Protein 5CY0 (pdb70)

Nearest PDB structures (foldseek):
  5cy0-assembly1_A  TM=1.016E+00  e=2.981E-14  Tityus serrulatus
  1nrb-assembly1_A  TM=9.067E-01  e=1.375E-07  Centruroides sculpturatus
  1nra-assembly1_A  TM=9.270E-01  e=4.253E-07  Centruroides sculpturatus
  1npi-assembly1_A  TM=8.395E-01  e=4.161E-05  Tityus serrulatus
  2i61-assembly1_A  TM=7.837E-01  e=3.486E-04  Leiurus hebraeus

Sequence (63 aa):
KKDGYPVEYDNCAYICWNYDNAYCDKLCKDKKADSGYCYWWVHILCYCYGLPDSEPTKTNGKCK

Radius of gyration: 10.45 Å; Cα contacts (8 Å, |Δi|>4): 152; chains: 1; bounding box: 17×26×26 Å

Solvent-accessible surface area: 4182 Å² total; per-residue (Å²): 161,65,76,8,42,1,13,100,108,34,36,18,21,46,127,8,168,106,138,58,82,72,86,0,37,130,34,0,107,87,41,155,10,81,41,10,71,5,63,173,76,100,66,28,0,46,0,98,7,0,39,105,106,48,73,27,64,96,166,40,188,78,113

InterPro domains:
  IPR002061 Scorpion long chain toxin/defensin [PF00537] (21-72)
  IPR003614 Knottins-like [SM00505] (20-70)
  IPR018218 Scorpion long chain toxin [PR00285] (30-37)
  IPR018218 Scorpion long chain toxin [PR00285] (40-47)
  IPR018218 Scorpion long chain toxin [PR00285] (51-61)
  IPR018218 Scorpion long chain toxin [PR00285] (63-76)
  IPR036574 Knottin, scorpion toxin-like superfamily [G3DSA:3.30.30.10] (20-83)
  IPR036574 Knottin, scorpion toxin-like superfamily [SSF57095] (20-82)
  IPR044062 LCN-type cysteine-stabilized alpha/beta (CS-alpha/beta) domain [PS51863] (21-82)

GO terms:
  GO:0005576 extracellular region (C, EXP)

Structure (mmCIF, N/CA/C/O backbone):
data_5CY0
#
_entry.id   5CY0
#
_cell.length_a   19.322
_cell.length_b   30.406
_cell.length_c   52.468
_cell.angle_alpha   101.17
_cell.angle_beta   91.26
_cell.angle_gamma   98.61
#
_symmetry.space_group_name_H-M   'P -1'
#
loop_
_entity.id
_entity.type
_entity.pdbx_description
1 polymer 'Ts3 Toxin'
2 non-polymer GLYCEROL
3 water water
#
loop_
_atom_site.group_PDB
_atom_site.id
_atom_site.type_symbol
_at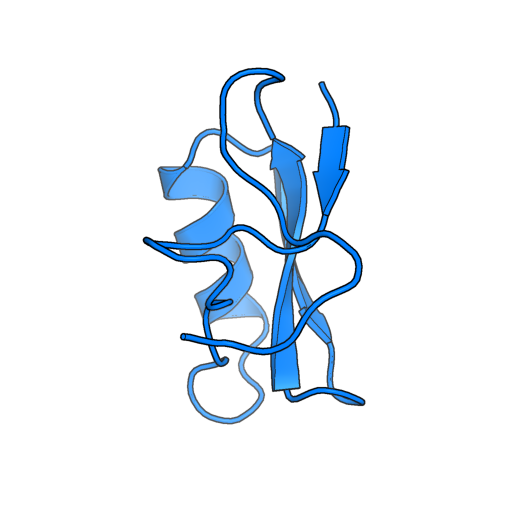om_site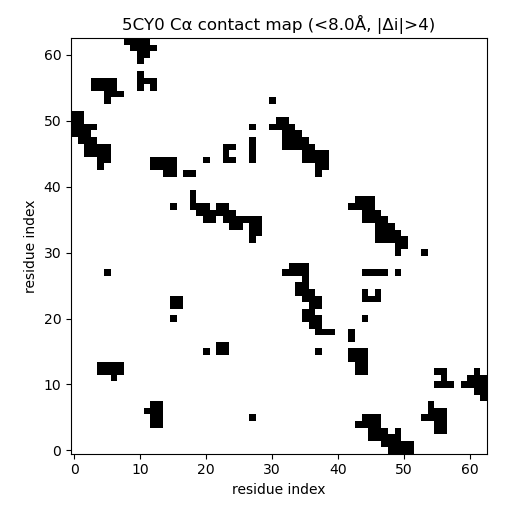.label_atom_id
_atom_site.label_alt_id
_atom_site.label_comp_id
_atom_site.label_asym_id
_atom_site.label_entity_id
_atom_site.label_seq_id
_atom_site.pdbx_PDB_ins_code
_atom_site.Cartn_x
_atom_site.Cartn_y
_atom_site.Cartn_z
_atom_site.occupancy
_atom_site.B_iso_or_equiv
_atom_site.auth_seq_id
_atom_site.auth_comp_id
_atom_site.auth_asym_id
_atom_site.auth_atom_id
_atom_site.pdbx_PDB_model_num
ATOM 1 N N . LYS A 1 1 ? 7.194 15.450 25.229 1.00 26.53 1 LYS A N 1
ATOM 2 C CA . LYS A 1 1 ? 7.130 14.956 23.854 1.00 24.28 1 LYS A CA 1
ATOM 3 C C . LYS A 1 1 ? 7.940 13.678 23.691 1.00 23.20 1 LYS A C 1
ATOM 4 O O . LYS A 1 1 ? 8.865 13.411 24.468 1.00 24.67 1 LYS A O 1
ATOM 10 N N . LYS A 1 2 ? 7.593 12.886 22.676 1.00 21.09 2 LYS A N 1
ATOM 11 C CA . LYS A 1 2 ? 8.347 11.679 22.387 1.00 21.06 2 LYS A CA 1
ATOM 12 C C . LYS A 1 2 ? 8.278 11.306 20.917 1.00 21.54 2 LYS A C 1
ATOM 13 O O . LYS A 1 2 ? 7.363 11.713 20.192 1.00 18.79 2 LYS A O 1
ATOM 19 N N . ASP A 1 3 ? 9.270 10.536 20.490 1.00 19.38 3 ASP A N 1
ATOM 20 C CA . ASP A 1 3 ? 9.281 9.969 19.146 1.00 18.42 3 ASP A CA 1
ATOM 21 C C . ASP A 1 3 ? 9.005 8.474 19.223 1.00 21.13 3 ASP A C 1
ATOM 22 O O . ASP A 1 3 ? 9.455 7.809 20.156 1.00 18.54 3 ASP A O 1
ATOM 27 N N . GLY A 1 4 ? 8.289 7.928 18.240 1.00 16.99 4 GLY A N 1
ATOM 28 C CA . GLY A 1 4 ? 8.070 6.497 18.233 1.00 15.84 4 GLY A CA 1
ATOM 29 C C . GLY A 1 4 ? 7.000 6.050 17.258 1.00 14.40 4 GLY A C 1
ATOM 30 O O . GLY A 1 4 ? 6.426 6.856 16.525 1.00 15.78 4 GLY A O 1
ATOM 31 N N . TYR A 1 5 ? 6.741 4.751 17.253 1.00 14.55 5 TYR A N 1
ATOM 32 C CA . TYR A 1 5 ? 5.658 4.197 16.447 1.00 13.59 5 TYR A CA 1
ATOM 33 C C . TYR A 1 5 ? 4.347 4.319 17.228 1.00 12.96 5 TYR A C 1
ATOM 34 O O . TYR A 1 5 ? 4.214 3.690 18.264 1.00 13.92 5 TYR A O 1
ATOM 43 N N . PRO A 1 6 ? 3.390 5.132 16.745 1.00 11.96 6 PRO A N 1
ATOM 44 C CA . PRO A 1 6 ? 2.076 5.166 17.404 1.00 13.85 6 PRO A CA 1
ATOM 45 C C . PRO A 1 6 ? 1.381 3.823 17.273 1.00 15.69 6 PRO A C 1
ATOM 46 O O . PRO A 1 6 ? 1.624 3.112 16.297 1.00 17.54 6 PRO A O 1
ATOM 50 N N . VAL A 1 7 ? 0.529 3.476 18.232 1.00 13.33 7 VAL A N 1
ATOM 51 C CA . VAL A 1 7 ? -0.123 2.177 18.196 1.00 14.55 7 VAL A CA 1
ATOM 52 C C . VAL A 1 7 ? -1.598 2.316 18.536 1.00 18.83 7 VAL A C 1
ATOM 53 O O . VAL A 1 7 ? -2.014 3.316 19.115 1.00 15.43 7 VAL A O 1
ATOM 57 N N . GLU A 1 8 ? -2.384 1.321 18.136 1.00 18.06 8 GLU A N 1
ATOM 58 C CA . GLU A 1 8 ? -3.739 1.158 18.667 1.00 23.87 8 GLU A CA 1
ATOM 59 C C . GLU A 1 8 ? -3.752 -0.073 19.574 1.00 35.29 8 GLU A C 1
ATOM 60 O O . GLU A 1 8 ? -2.784 -0.832 19.597 1.00 35.63 8 GLU A O 1
ATOM 66 N N . TYR A 1 9 ? -4.829 -0.274 20.327 1.00 35.25 9 TYR A N 1
ATOM 67 C CA . TYR A 1 9 ? -4.898 -1.417 21.237 1.00 44.99 9 TYR A CA 1
ATOM 68 C C . TYR A 1 9 ? -4.864 -2.741 20.466 1.00 51.55 9 TYR A C 1
ATOM 69 O O . TYR A 1 9 ? -5.562 -2.891 19.463 1.00 59.77 9 TYR A O 1
ATOM 71 N N . ASP A 1 10 ? -4.023 -3.681 20.898 1.00 44.34 10 ASP A N 1
ATOM 72 C CA . ASP A 1 10 ? -3.055 -3.450 21.964 1.00 42.94 10 ASP A CA 1
ATOM 73 C C . ASP A 1 10 ? -1.644 -3.645 21.403 1.00 43.24 10 ASP A C 1
ATOM 74 O O . ASP A 1 10 ? -1.296 -4.737 20.950 1.00 54.86 10 ASP A O 1
ATOM 75 N N . ASN A 1 11 ? -0.849 -2.579 21.430 1.00 36.08 11 ASN A N 1
ATOM 76 C CA . ASN A 1 11 ? 0.531 -2.581 20.926 1.00 38.41 11 ASN A CA 1
ATOM 77 C C . ASN A 1 11 ? 0.637 -2.922 19.430 1.00 31.63 11 ASN A C 1
ATOM 78 O O . ASN A 1 11 ? 1.664 -3.435 18.981 1.00 29.47 11 ASN A O 1
ATOM 83 N N . CYS A 1 12 ? -0.412 -2.615 18.665 1.00 23.51 12 CYS A N 1
ATOM 84 C CA . CYS A 1 12 ? -0.389 -2.791 17.208 1.00 24.90 12 CYS A CA 1
ATOM 85 C C . CYS A 1 12 ? -0.106 -1.480 16.471 1.00 21.01 12 CYS A C 1
ATOM 86 O O . CYS A 1 12 ? -0.904 -0.546 16.516 1.00 18.71 12 CYS A O 1
ATOM 89 N N . ALA A 1 13 ? 1.028 -1.422 15.779 1.00 17.43 13 ALA A N 1
ATOM 90 C CA . ALA A 1 13 ? 1.446 -0.210 15.079 1.00 15.24 13 ALA A CA 1
ATOM 91 C C . ALA A 1 13 ? 0.680 0.022 13.778 1.00 18.08 13 ALA A C 1
ATOM 92 O O . ALA A 1 13 ? -0.056 -0.845 13.300 1.00 18.23 13 ALA A O 1
ATOM 94 N N . TYR A 1 14 ? 0.825 1.222 13.235 1.00 15.45 14 TYR A N 1
ATOM 95 C CA . TYR A 1 14 ? 0.149 1.591 12.005 1.00 14.83 14 TYR A CA 1
ATOM 96 C C . TYR A 1 14 ? 1.016 1.236 10.813 1.00 19.61 14 TYR A C 1
ATOM 97 O O . TYR A 1 14 ? 2.090 1.817 10.635 1.00 20.02 14 TYR A O 1
ATOM 106 N N . ILE A 1 15 ? 0.566 0.287 10.000 1.00 17.81 15 ILE A N 1
ATOM 107 C CA . ILE A 1 15 ? 1.311 0.004 8.777 1.00 16.03 15 ILE A CA 1
ATOM 108 C C . IL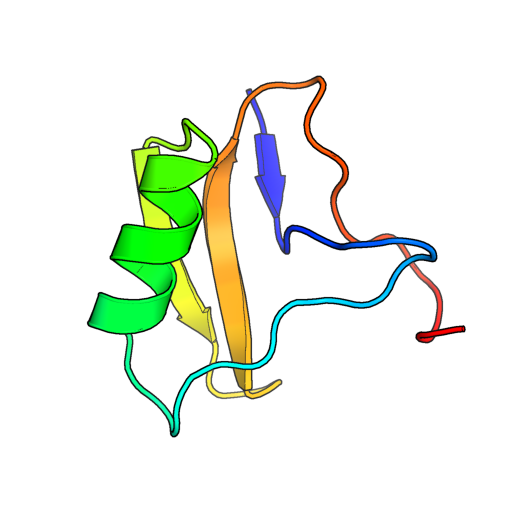E A 1 15 ? 1.206 1.194 7.828 1.00 16.78 15 ILE A C 1
ATOM 109 O O . ILE A 1 15 ? 0.214 1.916 7.827 1.00 20.29 15 ILE A O 1
ATOM 114 N N . CYS A 1 16 ? 2.251 1.414 7.036 1.00 17.76 16 CYS A N 1
ATOM 115 C CA . CYS A 1 16 ? 2.199 2.426 5.998 1.00 17.54 16 CYS A CA 1
ATOM 116 C C . CYS A 1 16 ? 1.148 2.069 4.949 1.00 18.71 16 CYS A C 1
ATOM 117 O O . CYS A 1 16 ? 0.813 0.901 4.772 1.00 20.39 16 CYS A O 1
ATOM 120 N N . TRP A 1 17 ? 0.638 3.083 4.266 1.00 19.51 17 TRP A N 1
ATOM 121 C CA . TRP A 1 17 ? 0.047 2.867 2.949 1.00 21.73 17 TRP A CA 1
ATOM 122 C C . TRP A 1 17 ? 1.223 2.668 1.994 1.00 24.00 17 TRP A C 1
ATOM 123 O O . TRP A 1 17 ? 2.041 3.585 1.829 1.00 24.90 17 TRP A O 1
ATOM 134 N N . ASN A 1 18 ? 1.330 1.474 1.405 1.00 25.38 18 ASN A N 1
ATOM 135 C CA . ASN A 1 18 ? 2.489 1.111 0.583 1.00 27.94 18 ASN A CA 1
ATOM 136 C C . ASN A 1 18 ? 3.787 1.455 1.329 1.00 32.88 18 ASN A C 1
ATOM 137 O O . ASN A 1 18 ? 3.984 0.964 2.436 1.00 25.23 18 ASN A O 1
ATOM 142 N N . TYR A 1 19 ? 4.652 2.277 0.724 1.00 29.38 19 TYR A N 1
ATOM 143 C CA . TYR A 1 19 ? 5.818 2.852 1.422 1.00 29.08 19 TYR A CA 1
ATOM 144 C C . TYR A 1 19 ? 5.719 4.376 1.540 1.00 29.06 19 TYR A C 1
ATOM 145 O O . TYR A 1 19 ? 6.738 5.068 1.578 1.00 30.60 19 TYR A O 1
ATOM 154 N N . ASP A 1 20 ? 4.499 4.893 1.598 1.00 27.85 20 ASP A N 1
ATOM 155 C CA . ASP A 1 20 ? 4.243 6.323 1.479 1.00 30.96 20 ASP A CA 1
ATOM 156 C C . ASP A 1 20 ? 4.612 7.135 2.734 1.00 26.96 20 ASP A C 1
ATOM 157 O O . ASP A 1 20 ? 3.969 6.998 3.777 1.00 23.96 20 ASP A O 1
ATOM 162 N N . ASN A 1 21 ? 5.625 7.994 2.619 1.00 29.94 21 ASN A N 1
ATOM 163 C CA . ASN A 1 21 ? 6.024 8.871 3.728 1.00 31.28 21 ASN A CA 1
ATOM 164 C C . ASN A 1 21 ? 4.966 9.925 4.042 1.00 31.80 21 ASN A C 1
ATOM 165 O O . ASN A 1 21 ? 4.727 10.252 5.209 1.00 31.33 21 ASN A O 1
ATOM 170 N N . ALA A 1 22 ? 4.334 10.455 2.999 1.00 32.83 22 ALA A N 1
ATOM 171 C CA . ALA A 1 22 ? 3.316 11.488 3.158 1.00 34.11 22 ALA A CA 1
ATOM 172 C C . ALA A 1 22 ? 2.152 10.978 4.001 1.00 32.52 22 ALA A C 1
ATOM 173 O O . ALA A 1 22 ? 1.657 11.682 4.893 1.00 35.81 22 ALA A O 1
ATOM 175 N N . TYR A 1 23 ? 1.727 9.749 3.721 1.00 29.24 23 TYR A N 1
ATOM 176 C CA . TYR A 1 23 ? 0.677 9.101 4.500 1.00 29.67 23 TYR A CA 1
ATOM 177 C C . TYR A 1 23 ? 0.979 9.137 6.001 1.00 25.05 23 TYR A C 1
ATOM 178 O O . TYR A 1 23 ? 0.147 9.562 6.822 1.00 23.70 23 TYR A O 1
ATOM 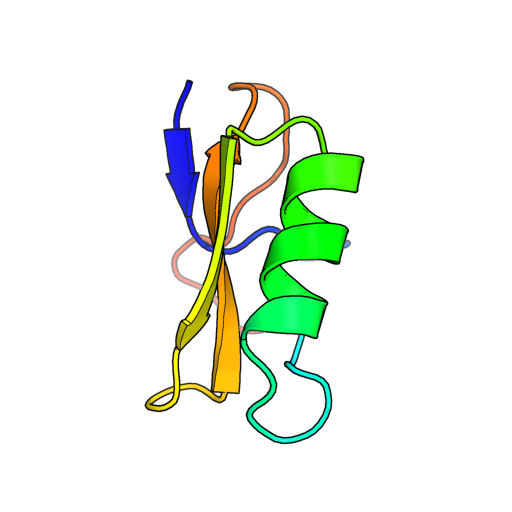187 N N . CYS A 1 24 ? 2.179 8.686 6.346 1.00 22.86 24 CYS A N 1
ATOM 188 C CA . CYS A 1 24 ? 2.581 8.602 7.742 1.00 20.82 24 CYS A CA 1
ATOM 189 C C . CYS A 1 24 ? 2.734 9.987 8.358 1.00 29.64 24 CYS A C 1
ATOM 190 O O . CYS A 1 24 ? 2.472 10.174 9.549 1.00 20.85 24 CYS A O 1
ATOM 193 N N . ASP A 1 25 ? 3.170 10.947 7.549 1.00 24.92 25 ASP A N 1
ATOM 194 C CA . ASP A 1 25 ? 3.337 12.318 8.021 1.00 27.41 25 ASP A CA 1
ATOM 195 C C . ASP A 1 25 ? 1.979 12.872 8.426 1.00 32.74 25 ASP A C 1
ATOM 196 O O . ASP A 1 25 ? 1.821 13.459 9.508 1.00 26.19 25 ASP A O 1
ATOM 201 N N . LYS A 1 26 ? 0.985 12.656 7.567 1.00 27.74 26 LYS A N 1
ATOM 202 C CA . LYS A 1 26 ? -0.350 13.149 7.868 1.00 28.54 26 LYS A CA 1
ATOM 203 C C . LYS A 1 26 ? -0.952 12.435 9.069 1.00 25.71 26 LYS A C 1
ATOM 204 O O . LYS A 1 26 ? -1.540 13.078 9.941 1.00 25.99 26 LYS A O 1
ATOM 210 N N . LEU A 1 27 ? -0.815 11.110 9.112 1.00 23.36 27 LEU A N 1
ATOM 211 C CA . LEU A 1 27 ? -1.311 10.348 10.253 1.00 21.10 27 LEU A CA 1
ATOM 212 C C . LEU A 1 27 ? -0.706 10.894 11.554 1.00 31.63 27 LEU A C 1
ATOM 213 O O . LEU A 1 27 ? -1.412 11.184 12.514 1.00 20.21 27 LEU A O 1
ATOM 218 N N . CYS A 1 28 ? 0.610 11.046 11.563 1.00 20.02 28 CYS A N 1
ATOM 219 C CA . CYS A 1 28 ? 1.314 11.524 12.753 1.00 19.54 28 CYS A CA 1
ATOM 220 C C . CYS A 1 28 ? 0.871 12.927 13.159 1.00 21.26 28 CYS A C 1
ATOM 221 O O . CYS A 1 28 ? 0.638 13.191 14.342 1.00 24.87 28 CYS A O 1
ATOM 224 N N . LYS A 1 29 ? 0.734 13.823 12.191 1.00 23.59 29 LYS A N 1
ATOM 225 C CA . LYS A 1 29 ? 0.304 15.177 12.516 1.00 25.63 29 LYS A CA 1
ATOM 226 C C . LYS A 1 29 ? -1.129 15.196 13.047 1.00 25.73 29 LYS A C 1
ATOM 227 O O . LYS A 1 29 ? -1.453 15.989 13.930 1.00 26.41 29 LYS A O 1
ATOM 233 N N . ASP A 1 30 ? -1.984 14.314 12.531 1.00 25.80 30 ASP A N 1
ATOM 234 C CA . ASP A 1 30 ? -3.353 14.232 13.045 1.00 25.92 30 ASP A CA 1
ATOM 235 C C . ASP A 1 30 ? -3.368 13.736 14.495 1.00 23.95 30 ASP A C 1
ATOM 236 O O . ASP A 1 30 ? -4.310 14.010 15.242 1.00 24.91 30 ASP A O 1
ATOM 241 N N . LYS A 1 31 ? -2.323 13.013 14.886 1.00 23.59 31 LYS A N 1
ATOM 242 C CA . LYS A 1 31 ? -2.166 12.589 16.269 1.00 22.01 31 LYS A CA 1
ATOM 243 C C . LYS A 1 31 ? -1.375 13.621 17.084 1.00 22.76 31 LYS A C 1
ATOM 244 O O . LYS A 1 31 ? -0.890 13.307 18.164 1.00 21.57 31 LYS A O 1
ATOM 250 N N . LYS A 1 32 ? -1.253 14.832 16.540 1.00 24.78 32 LYS A N 1
ATOM 251 C CA . LYS A 1 32 ? -0.616 15.986 17.197 1.00 26.40 32 LYS A CA 1
ATOM 252 C C . LYS A 1 32 ? 0.913 15.895 17.290 1.00 29.77 32 LYS A C 1
ATOM 253 O O . LYS A 1 32 ? 1.530 16.585 18.107 1.00 26.29 32 LYS A O 1
ATOM 259 N N . ALA A 1 33 ? 1.530 15.070 16.449 1.00 27.03 33 ALA A N 1
ATOM 260 C CA . ALA A 1 33 ? 2.991 15.051 16.364 1.00 23.01 33 ALA A CA 1
ATOM 261 C C . ALA A 1 33 ? 3.517 16.176 15.475 1.00 26.04 33 ALA A C 1
ATOM 262 O O . ALA A 1 33 ? 2.757 16.815 14.748 1.00 28.17 33 ALA A O 1
ATOM 264 N N . ASP A 1 34 ? 4.825 16.417 15.546 1.00 26.93 34 ASP A N 1
ATOM 265 C CA . ASP A 1 34 ? 5.483 17.359 14.646 1.00 30.38 34 ASP A CA 1
ATOM 266 C C . ASP A 1 34 ? 5.541 16.812 13.230 1.00 32.66 34 ASP A C 1
ATOM 267 O O . ASP A 1 34 ? 5.228 17.524 12.272 1.00 33.28 34 ASP A O 1
ATOM 272 N N . SER A 1 35 ? 5.953 15.554 13.091 1.00 27.38 35 SER 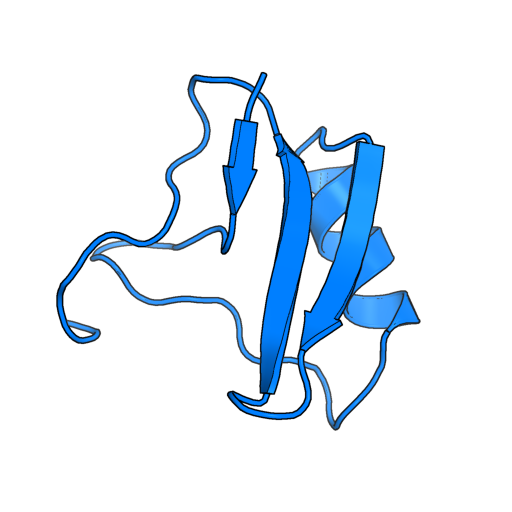A N 1
ATOM 273 C CA . SER A 1 35 ? 6.010 14.969 11.748 1.00 27.55 35 SER A CA 1
ATOM 274 C C . SER A 1 35 ? 6.058 13.455 11.794 1.00 24.13 35 SER A C 1
ATOM 275 O O . SER A 1 35 ? 5.967 12.861 12.859 1.00 21.78 35 SER A O 1
ATOM 278 N N . GLY A 1 36 ? 6.211 12.830 10.633 1.00 24.46 36 GLY A N 1
ATOM 279 C CA . GLY A 1 36 ? 6.288 11.387 10.574 1.00 21.95 36 GLY A CA 1
ATOM 280 C C . GLY A 1 36 ? 6.694 10.874 9.205 1.00 29.92 36 GLY A C 1
ATOM 281 O O . GLY A 1 36 ? 6.678 11.607 8.220 1.00 26.31 36 GLY A O 1
ATOM 282 N N . TYR A 1 37 ? 7.061 9.603 9.144 1.00 21.82 37 TYR A N 1
ATOM 283 C CA . TYR A 1 37 ? 7.456 9.015 7.875 1.00 26.87 37 TYR A CA 1
ATOM 284 C C . TYR A 1 37 ? 7.226 7.515 7.904 1.00 26.21 37 TYR A C 1
ATOM 285 O O . TYR A 1 37 ? 6.913 6.954 8.952 1.00 22.00 37 TYR A O 1
ATOM 294 N N . CYS A 1 38 ? 7.360 6.870 6.750 1.00 23.04 38 CYS A N 1
ATOM 295 C CA . CYS A 1 38 ? 7.256 5.424 6.682 1.00 22.05 38 CYS A CA 1
ATOM 296 C C . CYS A 1 38 ? 8.627 4.785 6.819 1.00 25.10 38 CYS A C 1
ATOM 297 O O . CYS A 1 38 ? 9.463 4.915 5.918 1.00 25.53 38 CYS A O 1
ATOM 300 N N . TYR A 1 39 ? 8.865 4.081 7.919 1.00 21.02 39 TYR A N 1
ATOM 301 C CA . TYR A 1 39 ? 10.130 3.368 8.068 1.00 22.32 39 TYR A CA 1
ATOM 302 C C . TYR A 1 39 ? 10.019 2.075 7.285 1.00 23.35 39 TYR A C 1
ATOM 303 O O . TYR A 1 39 ? 9.206 1.190 7.616 1.00 28.38 39 TYR A O 1
ATOM 312 N N . TRP A 1 40 ? 10.849 1.995 6.239 1.00 20.99 40 TRP A N 1
ATOM 313 C CA A TRP A 1 40 ? 10.773 0.948 5.232 0.44 23.38 40 TRP A CA 1
ATOM 314 C CA B TRP A 1 40 ? 10.712 0.929 5.244 0.56 22.50 40 TRP A CA 1
ATOM 315 C C . TRP A 1 40 ? 11.148 -0.422 5.785 1.00 22.00 40 TRP A C 1
ATOM 316 O O . TRP A 1 40 ? 10.698 -1.451 5.290 1.00 24.51 40 TRP A O 1
ATOM 337 N N . VAL A 1 41 ? 12.010 -0.426 6.801 1.00 20.19 41 VAL A N 1
ATOM 338 C CA . VAL A 1 41 ? 12.496 -1.689 7.336 1.00 21.80 41 VAL A CA 1
ATOM 339 C C . VAL A 1 41 ? 11.338 -2.511 7.903 1.00 24.21 41 VAL A C 1
ATOM 340 O O . VAL A 1 41 ? 11.279 -3.730 7.715 1.00 25.23 41 VAL A O 1
ATOM 344 N N . HIS A 1 42 ? 10.408 -1.835 8.574 1.00 19.50 42 HIS A N 1
ATOM 345 C CA . HIS A 1 42 ? 9.264 -2.496 9.175 1.00 19.70 42 HIS A CA 1
ATOM 346 C C . HIS A 1 42 ? 7.973 -2.183 8.434 1.00 22.59 42 HIS A C 1
ATOM 347 O O . HIS A 1 42 ? 6.948 -2.792 8.710 1.00 22.33 42 HIS A O 1
ATOM 354 N N . ILE A 1 43 ? 8.036 -1.214 7.526 1.00 19.97 43 ILE A N 1
ATOM 355 C CA . ILE A 1 43 ? 6.864 -0.681 6.837 1.00 20.71 43 ILE A CA 1
ATOM 356 C C . ILE A 1 43 ? 5.847 -0.199 7.871 1.00 22.40 43 ILE A C 1
ATOM 357 O O . ILE A 1 43 ? 4.658 -0.567 7.833 1.00 20.80 43 ILE A O 1
ATOM 362 N N . LEU A 1 44 ? 6.335 0.627 8.799 1.00 18.65 44 LEU A N 1
ATOM 363 C CA . LEU A 1 44 ? 5.437 1.210 9.820 1.00 21.69 44 LEU A CA 1
ATOM 364 C C . LEU A 1 44 ? 5.549 2.727 9.870 1.00 16.59 44 LEU A C 1
ATOM 365 O O . LEU A 1 44 ? 6.598 3.275 9.551 1.00 19.36 44 LEU A O 1
ATOM 370 N N . CYS A 1 45 ? 4.494 3.412 10.305 1.00 16.43 45 CYS A N 1
ATOM 371 C CA . CYS A 1 45 ? 4.587 4.858 10.449 1.00 16.09 45 CYS A CA 1
ATOM 372 C C . CYS A 1 45 ? 5.346 5.162 11.736 1.00 14.96 45 CYS A C 1
ATOM 373 O O . CYS A 1 45 ? 5.060 4.580 12.781 1.00 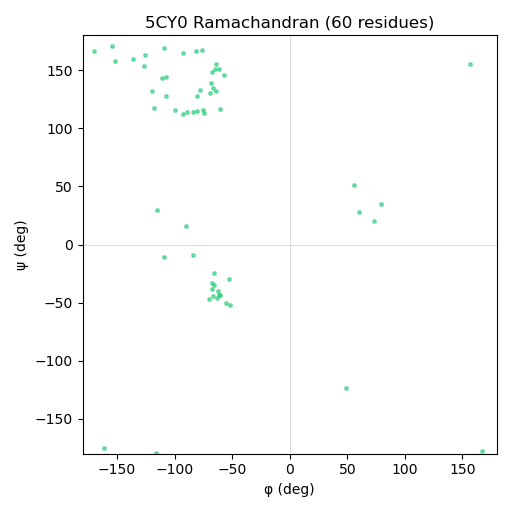14.46 45 CYS A O 1
ATOM 376 N N . TYR A 1 46 ? 6.310 6.067 11.631 1.00 15.10 46 TYR A N 1
ATOM 377 C CA . TYR A 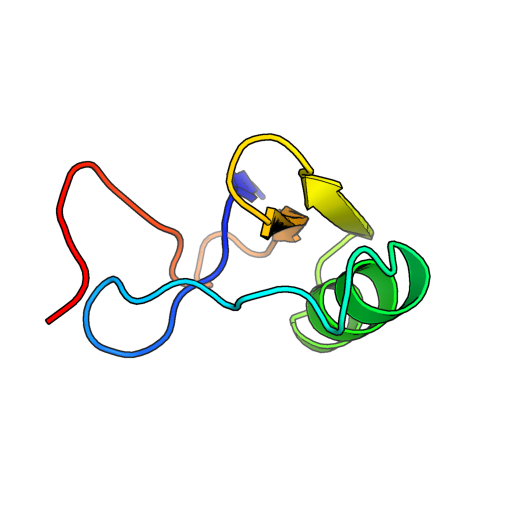1 46 ? 7.074 6.542 12.793 1.00 14.75 46 TYR A CA 1
ATOM 378 C C . TYR A 1 46 ? 6.877 8.041 12.940 1.00 15.25 46 TYR A C 1
ATOM 379 O O . TYR A 1 46 ? 6.997 8.772 11.964 1.00 18.52 46 TYR A O 1
ATOM 388 N N . CYS A 1 47 ? 6.578 8.491 14.162 1.00 14.97 47 CYS A N 1
ATOM 389 C CA . CYS A 1 47 ? 6.291 9.895 14.434 1.00 15.70 47 CYS A CA 1
ATOM 390 C C . CYS A 1 47 ? 7.382 10.570 15.259 1.00 17.00 47 CYS A C 1
ATOM 391 O O . CYS A 1 47 ? 7.948 9.971 16.174 1.00 16.51 47 CYS A O 1
ATOM 394 N N . TYR A 1 48 ? 7.625 11.834 14.938 1.00 18.07 48 TYR A N 1
ATOM 395 C CA . TYR A 1 48 ? 8.464 12.712 15.738 1.00 19.68 48 TYR A CA 1
ATOM 396 C C . TYR A 1 48 ? 7.599 13.740 16.463 1.00 21.56 48 TYR A C 1
ATOM 397 O O . TYR A 1 48 ? 6.792 14.458 15.837 1.00 26.07 48 TYR A O 1
ATOM 406 N N . GLY A 1 49 ? 7.799 13.811 17.774 1.00 20.20 49 GLY A N 1
ATOM 407 C CA . GLY A 1 49 ? 7.176 14.824 18.612 1.00 19.56 49 GLY A CA 1
ATOM 408 C C . GLY A 1 49 ? 5.734 14.541 18.970 1.00 26.29 49 GLY A C 1
ATOM 409 O O . GLY A 1 49 ? 4.928 15.471 19.089 1.00 24.84 49 GLY A O 1
ATOM 410 N N . LEU A 1 50 ? 5.395 13.266 19.151 1.00 17.94 50 LEU A N 1
ATOM 411 C CA . LEU A 1 50 ? 4.082 12.925 19.726 1.00 15.79 50 LEU A CA 1
ATOM 412 C C . LEU A 1 50 ? 3.939 13.493 21.134 1.00 16.03 50 LEU A C 1
ATOM 413 O O . LEU A 1 50 ? 4.931 13.639 21.839 1.00 23.10 50 LEU A O 1
ATOM 418 N N . PRO A 1 51 ? 2.696 13.801 21.545 1.00 16.44 51 PRO A N 1
ATOM 419 C CA . PRO A 1 51 ? 2.395 14.099 22.948 1.00 18.19 51 PRO A CA 1
ATOM 420 C C . PRO A 1 51 ? 2.800 12.930 23.840 1.00 17.13 51 PRO A C 1
ATOM 421 O O . PRO A 1 51 ? 2.667 11.783 23.413 1.00 19.05 51 PRO A O 1
ATOM 425 N N . ASP A 1 52 ? 3.260 13.211 25.056 1.00 18.29 52 ASP A N 1
ATOM 426 C CA . ASP A 1 52 ? 3.595 12.161 26.017 1.00 19.76 52 ASP A CA 1
ATOM 427 C C . ASP A 1 52 ? 2.448 11.173 26.210 1.00 20.23 52 ASP A C 1
ATOM 428 O O . ASP A 1 52 ? 2.678 10.009 26.522 1.00 20.84 52 ASP A O 1
ATOM 433 N N . SER A 1 53 ? 1.214 11.644 26.047 1.00 19.08 53 SER A N 1
ATOM 434 C CA . SER A 1 53 ? 0.058 10.819 26.364 1.00 19.85 53 SER A CA 1
ATOM 435 C C . SER A 1 53 ? -0.333 9.880 25.217 1.00 18.87 53 SER A C 1
ATOM 436 O O . SER A 1 53 ? -1.185 9.021 25.396 1.00 19.89 53 SER A O 1
ATOM 439 N N . GLU A 1 54 ? 0.278 10.042 24.048 1.00 17.39 54 GLU A N 1
ATOM 440 C CA . GLU A 1 54 ? -0.094 9.196 22.899 1.00 16.85 54 GLU A CA 1
ATOM 441 C C . GLU A 1 54 ? 0.586 7.843 23.006 1.00 17.68 54 GLU A C 1
ATOM 442 O O . GLU A 1 54 ? 1.799 7.777 23.204 1.00 17.98 54 GLU A O 1
ATOM 448 N N . PRO A 1 55 ? -0.186 6.752 22.902 1.00 18.60 55 PRO A N 1
ATOM 449 C CA . PRO A 1 55 ? 0.466 5.448 23.050 1.00 19.94 55 PRO A CA 1
ATOM 450 C C . PRO A 1 55 ? 1.441 5.133 21.909 1.00 19.30 55 PRO A C 1
ATOM 451 O O . PRO A 1 55 ? 1.114 5.348 20.748 1.00 18.27 55 PRO A O 1
ATOM 455 N N . THR A 1 56 ? 2.626 4.641 22.259 1.00 20.48 56 THR A N 1
ATOM 456 C CA . THR A 1 56 ? 3.617 4.219 21.264 1.00 20.69 56 THR A CA 1
ATOM 457 C C . THR A 1 56 ? 4.055 2.784 21.505 1.00 23.14 56 THR A C 1
ATOM 458 O O . THR A 1 56 ? 3.857 2.244 22.595 1.00 24.90 56 THR A O 1
ATOM 462 N N . LYS A 1 57 ? 4.664 2.174 20.491 1.00 23.76 57 LYS A N 1
ATOM 463 C CA . LYS A 1 57 ? 5.018 0.763 20.564 1.00 26.47 57 LYS A CA 1
ATOM 464 C C . LYS A 1 57 ? 6.114 0.493 21.582 1.00 29.05 57 LYS A C 1
ATOM 465 O O . LYS A 1 57 ? 7.077 1.244 21.682 1.00 29.06 57 LYS A O 1
ATOM 471 N N . THR A 1 58 ? 5.963 -0.592 22.326 1.00 31.83 58 THR A N 1
ATOM 472 C CA . THR A 1 58 ? 7.006 -1.055 23.220 1.00 42.34 58 THR A CA 1
ATOM 473 C C . THR A 1 58 ? 7.476 -2.411 22.725 1.00 54.53 58 THR A C 1
ATOM 474 O O . THR A 1 58 ? 6.980 -2.909 21.714 1.00 58.61 58 THR A O 1
ATOM 478 N N . ASN A 1 59 ? 8.433 -3.010 23.423 1.00 51.60 59 ASN A N 1
ATOM 479 C CA . ASN A 1 59 ? 8.824 -4.372 23.098 1.00 57.49 59 ASN A CA 1
ATOM 480 C C . ASN A 1 59 ? 7.619 -5.291 23.259 1.00 59.49 59 ASN A C 1
ATOM 481 O O . ASN A 1 59 ? 7.068 -5.429 24.349 1.00 64.44 59 ASN A O 1
ATOM 486 N N . GLY A 1 60 ? 7.195 -5.890 22.154 1.00 60.53 60 GLY A N 1
ATOM 487 C CA . GLY A 1 60 ? 6.034 -6.757 22.149 1.00 59.05 60 GLY A CA 1
ATOM 488 C C . GLY A 1 60 ? 5.440 -6.849 20.760 1.00 58.61 60 GLY A C 1
ATOM 489 O O . GLY A 1 60 ? 5.631 -5.954 19.935 1.00 58.27 60 GLY A O 1
ATOM 490 N N . LYS A 1 61 ? 4.729 -7.941 20.497 1.00 58.14 61 LYS 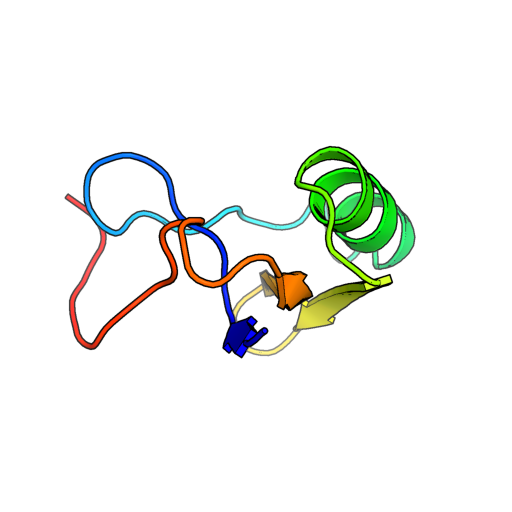A N 1
ATOM 491 C CA . LYS A 1 61 ? 4.066 -8.131 19.214 1.00 54.18 61 LYS A CA 1
ATOM 492 C C . LYS A 1 61 ? 2.625 -7.627 19.264 1.00 43.80 61 LYS A C 1
ATOM 493 O O . LYS A 1 61 ? 2.067 -7.398 20.336 1.00 43.92 61 LYS A O 1
ATOM 499 N N . CYS A 1 62 ? 2.026 -7.454 18.093 1.00 46.53 62 CYS A N 1
ATOM 500 C CA . CYS A 1 62 ? 0.649 -6.992 18.000 1.00 46.57 62 CYS A CA 1
ATOM 501 C C . CYS A 1 62 ? -0.337 -8.056 18.489 1.00 48.65 62 CYS A C 1
ATOM 502 O O . CYS A 1 62 ? -0.265 -9.218 18.080 1.00 48.37 62 CYS A O 1
ATOM 505 N N . LYS A 1 63 ? -1.251 -7.652 19.368 1.00 50.73 63 LYS A N 1
ATOM 506 C CA . LYS A 1 63 ? -2.292 -8.542 19.874 1.00 51.84 63 LYS A CA 1
ATOM 507 C C . LYS A 1 63 ? -3.128 -9.142 18.742 1.00 63.48 63 LYS A C 1
ATOM 508 O O . LYS A 1 63 ? -4.321 -8.859 18.616 1.00 70.06 63 LYS A O 1
#

B-factor: mean 30.1, std 12.84, range [11.96, 73.46]

CATH classification: 3.30.30.10

Foldseek 3Di:
DDKAFFADPPLHGAAAPPQFQVRLQVVQVVQVFPGWGQDVVVRTIITHRGDPPGDHHDPDDHD

Secondary structure (DSSP, 8-state):
-EEE-BEETTTEE-B-STT-HHHHHHHHHHTT-SEEEEETTTTEEEEEEE-TTS-B--SS---

Organism: Tityus serrulatus (NCBI:txid6887)